Protein AF-A0A7J7HZ72-F1 (afdb_monomer)

Foldseek 3Di:
DVVVVVVVLVVVLVVLVVVLVVLVVVLVVVVVVVVVVVNVVSVVVSVVSVVVNVVSVVVDPDPPPVDLVNVVVVVNNPVCQVVVQQVLLVCQLVQLCVFAPPPSVVSVVLSVQQNPDDPPDDRDDDDDDDDPPNCPLVSQLSNCCSRPVDSVVPD

InterPro domains:
  IPR027417 P-loop containing nucleoside triphosphate hydrolase [G3DSA:3.40.50.300] (63-155)
  IPR027417 P-loop containing nucleoside triphosphate hydrolase [SSF52540] (78-149)
  IPR050130 ATP-dependent Clp protease/Chaperone ClpA/ClpB [PTHR11638] (33-155)

Solvent-accessible surface area (backbone atoms only — not comparable to full-atom values): 9411 Å² total; per-residue (Å²): 118,72,66,62,63,50,52,53,52,50,52,51,51,50,51,51,52,51,52,48,51,54,47,53,52,52,42,53,56,34,58,77,64,71,43,64,72,59,42,54,53,49,52,52,54,49,55,53,50,55,51,53,49,53,68,53,46,78,78,48,91,62,81,84,67,82,46,75,72,62,38,46,78,75,69,59,46,68,73,53,52,69,59,46,50,57,56,46,49,60,64,37,42,62,59,43,51,75,75,43,79,93,46,67,69,60,46,47,53,50,39,54,55,65,67,67,63,55,99,87,52,83,76,83,86,82,85,83,83,79,75,85,92,74,48,62,69,53,48,54,35,50,52,38,28,61,75,67,79,37,56,79,74,72,128

Mean predicted aligned error: 17.06 Å

Structure (mmCIF, N/CA/C/O backbone):
data_AF-A0A7J7HZ72-F1
#
_entry.id   AF-A0A7J7HZ72-F1
#
loop_
_atom_site.group_PDB
_atom_site.id
_atom_site.type_symbol
_atom_site.label_atom_id
_atom_site.label_alt_id
_atom_site.label_comp_id
_atom_site.label_asym_id
_atom_site.label_entity_id
_atom_site.label_seq_id
_atom_site.pdbx_PDB_ins_code
_atom_site.Cartn_x
_atom_site.Cartn_y
_atom_site.Cartn_z
_atom_site.occupancy
_atom_site.B_iso_or_equiv
_atom_site.auth_seq_id
_atom_site.auth_comp_id
_atom_site.auth_asym_id
_atom_site.auth_atom_id
_atom_site.pdbx_PDB_model_num
ATOM 1 N N . MET A 1 1 ? 16.949 -35.989 -19.767 1.00 51.19 1 MET A N 1
ATOM 2 C CA . MET A 1 1 ? 17.818 -35.448 -20.841 1.00 51.19 1 MET A CA 1
ATOM 3 C C . MET A 1 1 ? 17.143 -34.356 -21.678 1.00 51.19 1 MET A C 1
ATOM 5 O O . MET A 1 1 ? 17.823 -33.384 -21.959 1.00 51.19 1 MET A O 1
ATOM 9 N N . LYS A 1 2 ? 15.853 -34.458 -22.061 1.00 53.56 2 LYS A N 1
ATOM 10 C CA . LYS A 1 2 ? 15.172 -33.411 -22.863 1.00 53.56 2 LYS A CA 1
ATOM 11 C C . LYS A 1 2 ? 14.980 -32.077 -22.117 1.00 53.56 2 LYS A C 1
ATOM 13 O O . LYS A 1 2 ? 15.408 -31.059 -22.631 1.00 53.56 2 LYS A O 1
ATOM 18 N N . TYR A 1 3 ? 14.515 -32.119 -20.866 1.00 54.00 3 TYR A N 1
ATOM 19 C CA . TYR A 1 3 ? 14.290 -30.919 -20.044 1.00 54.00 3 TYR A CA 1
ATOM 20 C C . TYR A 1 3 ? 15.539 -30.062 -19.786 1.00 54.00 3 TYR A C 1
ATOM 22 O O . TYR A 1 3 ? 15.436 -28.848 -19.752 1.00 54.00 3 TYR A O 1
ATOM 30 N N . LYS A 1 4 ? 16.726 -30.671 -19.652 1.00 60.03 4 LYS A N 1
ATOM 31 C CA . LYS A 1 4 ? 17.958 -29.935 -19.313 1.00 60.03 4 LYS A CA 1
ATOM 32 C C . LYS A 1 4 ? 18.444 -29.033 -20.458 1.00 60.03 4 LYS A C 1
ATOM 34 O O . LYS A 1 4 ? 18.820 -27.896 -20.227 1.00 60.03 4 LYS A O 1
ATOM 39 N N . LYS A 1 5 ? 18.351 -29.526 -21.700 1.00 68.25 5 LYS A N 1
ATOM 40 C CA . LYS A 1 5 ? 18.657 -28.735 -22.906 1.00 68.25 5 LYS A CA 1
ATOM 41 C C . LYS A 1 5 ? 17.629 -27.633 -23.168 1.00 68.25 5 LYS A C 1
ATOM 43 O O . LYS A 1 5 ? 17.89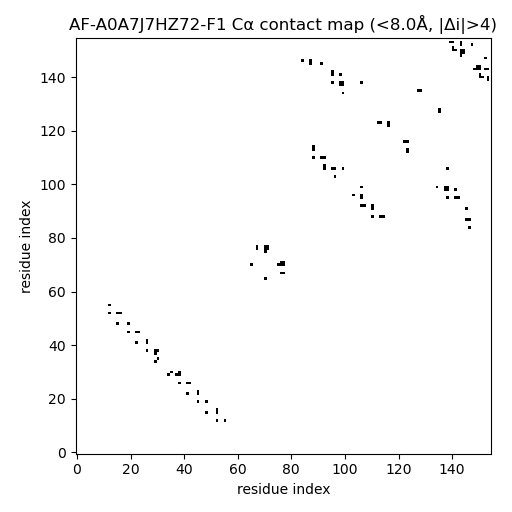1 -26.714 -23.929 1.00 68.25 5 LYS A O 1
ATOM 48 N N . GLU A 1 6 ? 16.436 -27.777 -22.605 1.00 60.59 6 GLU A N 1
ATOM 49 C CA . GLU A 1 6 ? 15.322 -26.851 -22.784 1.00 60.59 6 GLU A CA 1
ATOM 50 C C . GLU A 1 6 ? 15.389 -25.716 -21.757 1.00 60.59 6 GLU A C 1
ATOM 52 O O . GLU A 1 6 ? 15.233 -24.561 -22.133 1.00 60.59 6 GLU A O 1
ATOM 57 N N . THR A 1 7 ? 15.759 -26.016 -20.506 1.00 68.00 7 THR A N 1
ATOM 58 C CA . THR A 1 7 ? 16.092 -24.998 -19.497 1.00 68.00 7 THR A CA 1
ATOM 59 C C . THR A 1 7 ? 17.322 -24.183 -19.890 1.00 68.00 7 THR A C 1
ATOM 61 O O . THR A 1 7 ? 17.264 -22.965 -19.831 1.00 68.00 7 THR A O 1
ATOM 64 N N . GLU A 1 8 ? 18.383 -24.825 -20.398 1.00 71.12 8 GLU A N 1
ATOM 65 C CA . GLU A 1 8 ? 19.597 -24.126 -20.861 1.00 71.12 8 GLU A CA 1
ATOM 66 C C . GLU A 1 8 ? 19.286 -23.099 -21.971 1.00 71.12 8 GLU A C 1
ATOM 68 O O . GLU A 1 8 ? 19.797 -21.985 -21.946 1.00 71.12 8 GLU A O 1
ATOM 73 N N . ARG A 1 9 ? 18.374 -23.423 -22.900 1.00 70.44 9 ARG A N 1
ATOM 74 C CA . ARG A 1 9 ? 17.928 -22.489 -23.953 1.00 70.44 9 ARG A CA 1
ATOM 75 C C . ARG A 1 9 ? 17.107 -21.321 -23.417 1.00 70.44 9 ARG A C 1
ATOM 77 O O . ARG A 1 9 ? 17.200 -20.217 -23.944 1.00 70.44 9 ARG A O 1
ATOM 84 N N . ILE A 1 10 ? 16.276 -21.565 -22.406 1.00 73.88 10 ILE A N 1
ATOM 85 C CA . ILE A 1 10 ? 15.489 -20.511 -21.756 1.00 73.88 10 ILE A CA 1
ATOM 86 C C . ILE A 1 10 ? 16.421 -19.572 -20.986 1.00 73.88 10 ILE A C 1
ATOM 88 O O . ILE A 1 10 ? 16.251 -18.359 -21.069 1.00 73.88 10 ILE A O 1
ATOM 92 N N . ASP A 1 11 ? 17.429 -20.113 -20.305 1.00 75.00 11 ASP A N 1
ATOM 93 C CA . ASP A 1 11 ? 18.434 -19.328 -19.589 1.00 75.00 11 ASP A CA 1
ATOM 94 C C . ASP A 1 11 ? 19.255 -18.459 -20.555 1.00 75.00 11 ASP A C 1
ATOM 96 O O . ASP A 1 11 ? 19.451 -17.270 -20.299 1.00 75.00 11 ASP A O 1
ATOM 100 N N . GLU A 1 12 ? 19.664 -19.010 -21.704 1.00 77.69 12 GLU A N 1
ATOM 101 C CA . GLU A 1 12 ? 20.323 -18.257 -22.781 1.00 77.69 12 GLU A CA 1
ATOM 102 C C . GLU A 1 12 ? 19.432 -17.124 -23.317 1.00 77.69 12 GLU A C 1
ATOM 104 O O . GLU A 1 12 ? 19.898 -15.999 -23.503 1.00 77.69 12 GLU A O 1
ATOM 109 N N . LEU A 1 13 ? 18.137 -17.383 -23.512 1.00 78.88 13 LEU A N 1
ATOM 110 C CA . LEU A 1 13 ? 17.180 -16.388 -23.997 1.00 78.88 13 LEU A CA 1
ATOM 111 C C . LEU A 1 13 ? 16.913 -15.284 -22.960 1.00 78.88 13 LEU A C 1
ATOM 113 O O . LEU A 1 13 ? 16.841 -14.109 -23.319 1.00 78.88 13 LEU A O 1
ATOM 117 N N . CYS A 1 14 ? 16.819 -15.630 -21.674 1.00 74.56 14 CYS A N 1
ATOM 118 C CA . CYS A 1 14 ? 16.727 -14.663 -20.577 1.00 74.56 14 CYS A CA 1
ATOM 119 C C . CYS A 1 14 ? 17.989 -13.799 -20.478 1.00 74.56 14 CYS A C 1
ATOM 121 O O . CYS A 1 14 ? 17.888 -12.580 -20.341 1.00 74.56 14 CYS A O 1
ATOM 123 N N . TRP A 1 15 ? 19.171 -14.409 -20.604 1.00 78.19 15 TRP A N 1
ATOM 124 C CA . TRP A 1 15 ? 20.445 -13.693 -20.599 1.00 78.19 15 TRP A CA 1
ATOM 125 C C . TRP A 1 15 ? 20.558 -12.713 -21.774 1.00 78.19 15 TRP A C 1
ATOM 127 O O . TRP A 1 15 ? 20.950 -11.562 -21.576 1.00 78.19 15 TRP A O 1
ATOM 137 N N . LEU A 1 16 ? 20.153 -13.125 -22.981 1.00 79.50 16 LEU A N 1
ATOM 138 C CA . LEU A 1 16 ? 20.118 -12.253 -24.161 1.00 79.50 16 LEU A CA 1
ATOM 139 C C . LEU A 1 16 ? 19.158 -11.070 -23.970 1.00 79.50 16 LEU A C 1
ATOM 141 O O . LEU A 1 16 ? 19.553 -9.929 -24.223 1.00 79.50 16 LEU A O 1
ATOM 145 N N . LYS A 1 17 ? 17.951 -11.316 -23.440 1.00 80.12 17 LYS A N 1
ATOM 146 C CA . LYS A 1 17 ? 16.964 -10.258 -23.161 1.00 80.12 17 LYS 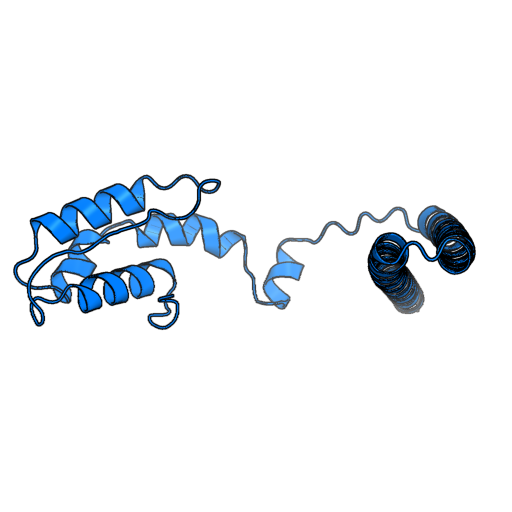A CA 1
ATOM 147 C C . LYS A 1 17 ? 17.473 -9.253 -22.131 1.00 80.12 17 LYS A C 1
ATOM 149 O O . LYS A 1 17 ? 17.349 -8.048 -22.348 1.00 80.12 17 LYS A O 1
ATOM 154 N N . GLN A 1 18 ? 18.101 -9.728 -21.055 1.00 83.12 18 GLN A N 1
ATOM 155 C CA . GLN A 1 18 ? 18.730 -8.863 -20.056 1.00 83.12 18 GLN A CA 1
ATOM 156 C C . GLN A 1 18 ? 19.864 -8.032 -20.674 1.00 83.12 18 GLN A C 1
ATOM 158 O O . GLN A 1 18 ? 19.948 -6.824 -20.456 1.00 83.12 18 GLN A O 1
ATOM 163 N N . LYS A 1 19 ? 20.711 -8.653 -21.504 1.00 77.62 19 LYS A N 1
ATOM 164 C CA . LYS A 1 19 ? 21.801 -7.953 -22.193 1.00 77.62 19 LYS A CA 1
ATOM 165 C C . LYS A 1 19 ? 21.289 -6.867 -23.140 1.00 77.62 19 LYS A C 1
ATOM 167 O O . LYS A 1 19 ? 21.905 -5.806 -23.241 1.00 77.62 19 LYS A O 1
ATOM 172 N N . ARG A 1 20 ? 20.161 -7.108 -23.812 1.00 83.38 20 ARG A N 1
ATOM 173 C CA . ARG A 1 20 ? 19.490 -6.124 -24.670 1.00 83.38 20 ARG A CA 1
ATOM 174 C C . ARG A 1 20 ? 18.977 -4.933 -23.865 1.00 83.38 20 ARG A C 1
ATOM 176 O O . ARG A 1 20 ? 19.151 -3.798 -24.292 1.00 83.38 20 ARG A O 1
ATOM 183 N N . GLU A 1 21 ? 18.378 -5.175 -22.704 1.00 83.38 21 GLU A N 1
ATOM 184 C CA . GLU A 1 21 ? 17.870 -4.110 -21.834 1.00 83.38 21 GLU A CA 1
ATOM 185 C C . GLU A 1 21 ? 19.001 -3.215 -21.298 1.00 83.38 21 GLU A C 1
ATOM 187 O O . GLU A 1 21 ? 18.905 -1.991 -21.372 1.00 83.38 21 GLU A O 1
ATOM 192 N N . GLU A 1 22 ? 20.126 -3.806 -20.880 1.00 84.31 22 GLU A N 1
ATOM 193 C CA . GLU A 1 22 ? 21.339 -3.055 -20.517 1.00 84.31 22 GLU A CA 1
ATOM 194 C C . GLU A 1 22 ? 21.851 -2.188 -21.677 1.00 84.31 22 GLU A C 1
ATOM 196 O O . GLU A 1 22 ? 22.249 -1.037 -21.481 1.00 84.31 22 GLU A O 1
ATOM 201 N N . LEU A 1 23 ? 21.838 -2.728 -22.899 1.00 83.44 23 LEU A N 1
ATOM 202 C CA . LEU A 1 23 ? 22.267 -1.996 -24.087 1.00 83.44 23 LEU A CA 1
ATOM 203 C C . LEU A 1 23 ? 21.331 -0.833 -24.407 1.00 83.44 23 LEU A C 1
ATOM 205 O O . LEU A 1 23 ? 21.825 0.258 -24.680 1.00 83.44 23 LEU A O 1
ATOM 209 N N . LEU A 1 24 ? 20.013 -1.028 -24.320 1.00 83.25 24 LEU A N 1
ATOM 210 C CA . LEU A 1 24 ? 19.025 0.039 -24.503 1.00 83.25 24 LEU A CA 1
ATOM 211 C C . LEU A 1 24 ? 19.217 1.161 -23.481 1.00 83.25 24 LEU A C 1
ATOM 213 O O . LEU A 1 24 ? 19.192 2.332 -23.855 1.00 83.25 24 LEU A O 1
ATOM 217 N N . PHE A 1 25 ? 19.485 0.813 -22.221 1.00 85.12 25 PHE A N 1
ATOM 218 C CA . PHE A 1 25 ? 19.803 1.798 -21.193 1.00 85.12 25 PHE A CA 1
ATOM 219 C C . PHE A 1 25 ? 21.081 2.578 -21.536 1.00 85.12 25 PHE A C 1
ATOM 221 O O . PHE A 1 25 ? 21.079 3.808 -21.525 1.00 85.12 25 PHE A O 1
ATOM 228 N N . SER A 1 26 ? 22.154 1.888 -21.938 1.00 78.19 26 SER A N 1
ATOM 229 C CA . SER A 1 26 ? 23.398 2.556 -22.348 1.00 78.19 26 SER A CA 1
ATOM 230 C C . SER A 1 26 ? 23.224 3.421 -23.602 1.00 78.19 26 SER A C 1
ATOM 232 O O . SER A 1 26 ? 23.835 4.478 -23.722 1.00 78.19 26 SER A O 1
ATOM 234 N N . LEU A 1 27 ? 22.356 3.011 -24.525 1.00 82.81 27 LEU A N 1
ATOM 235 C CA . LEU A 1 27 ? 22.033 3.757 -25.733 1.00 82.81 27 LEU A CA 1
ATOM 236 C C . LEU A 1 27 ? 21.269 5.032 -25.380 1.00 82.81 27 LEU A C 1
ATOM 238 O O . LEU A 1 27 ? 21.617 6.089 -25.893 1.00 82.81 27 LEU A O 1
ATOM 242 N N . GLN A 1 28 ? 20.314 4.958 -24.452 1.00 82.19 28 GLN A N 1
ATOM 243 C CA . GLN A 1 28 ? 19.612 6.129 -23.934 1.00 82.19 28 GLN A CA 1
ATOM 244 C C . GLN A 1 28 ? 20.583 7.112 -23.259 1.00 82.19 28 GLN A C 1
ATOM 246 O O . GLN A 1 28 ? 20.515 8.312 -23.517 1.00 82.19 28 GLN A O 1
ATOM 251 N N . GLU A 1 29 ? 21.532 6.627 -22.452 1.00 82.62 29 GLU A N 1
ATOM 252 C CA . GLU A 1 29 ? 22.561 7.484 -21.845 1.00 82.62 29 GLU A CA 1
ATOM 253 C C . GLU A 1 29 ? 23.465 8.163 -22.886 1.00 82.62 29 GLU A C 1
ATOM 255 O O . GLU A 1 29 ? 23.856 9.319 -22.716 1.00 82.62 29 GLU A O 1
ATOM 260 N N . VAL A 1 30 ? 23.822 7.450 -23.955 1.00 81.56 30 VAL A N 1
ATOM 261 C CA . VAL A 1 30 ? 24.681 7.959 -25.032 1.00 81.56 30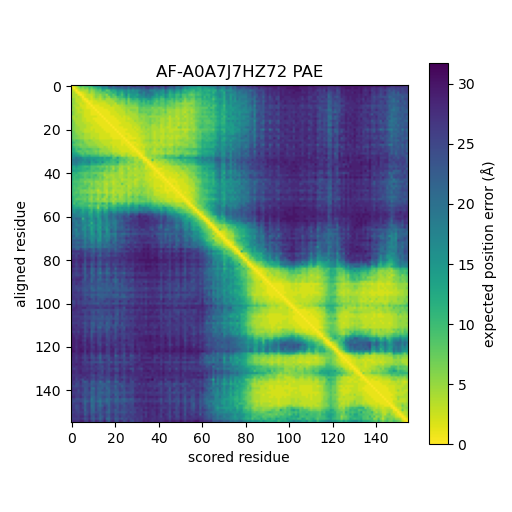 VAL A CA 1
ATOM 262 C C . VAL A 1 30 ? 23.923 8.930 -25.941 1.00 81.56 30 VAL A C 1
ATOM 264 O O . VAL A 1 30 ? 24.487 9.954 -26.323 1.00 81.56 30 VAL A O 1
ATOM 267 N N . GLU A 1 31 ? 22.646 8.671 -26.234 1.00 75.44 31 GLU A N 1
ATOM 268 C CA . GLU A 1 31 ? 21.765 9.599 -26.955 1.00 75.44 31 GLU A CA 1
ATOM 269 C C . GLU A 1 31 ? 21.583 10.903 -26.170 1.00 75.44 31 GLU A C 1
ATOM 271 O O . GLU A 1 31 ? 21.665 11.980 -26.750 1.00 75.44 31 GLU A O 1
ATOM 276 N N . MET A 1 32 ? 21.459 10.838 -24.840 1.00 80.19 32 MET A N 1
ATOM 277 C CA . MET A 1 32 ? 21.442 12.036 -23.989 1.00 80.19 32 MET A CA 1
ATOM 278 C C . MET A 1 32 ? 22.758 12.833 -24.010 1.00 80.19 32 MET A C 1
ATOM 280 O O . MET A 1 32 ? 22.771 13.999 -23.617 1.00 80.19 32 MET A O 1
ATOM 284 N N . ARG A 1 33 ? 23.869 12.218 -24.433 1.00 80.69 33 ARG A N 1
ATOM 285 C CA . ARG A 1 33 ? 25.195 12.847 -24.547 1.00 80.69 33 ARG A CA 1
ATOM 286 C C . ARG A 1 33 ? 25.528 13.318 -25.972 1.00 80.69 33 ARG A C 1
ATOM 288 O O . ARG A 1 33 ? 26.646 13.784 -26.175 1.00 80.69 33 ARG A O 1
ATOM 295 N N . ASP A 1 34 ? 24.594 13.206 -26.925 1.00 76.06 34 ASP A N 1
ATOM 296 C CA . ASP A 1 34 ? 24.748 13.579 -28.348 1.00 76.06 34 ASP A CA 1
ATOM 297 C C . ASP A 1 34 ? 25.968 12.937 -29.057 1.00 76.06 34 ASP A C 1
ATOM 299 O O . ASP A 1 34 ? 26.484 13.439 -30.060 1.00 76.06 34 ASP A O 1
ATOM 303 N N . ASP A 1 35 ? 26.439 11.784 -28.571 1.00 79.88 35 ASP A N 1
ATOM 304 C CA . ASP A 1 35 ? 27.601 11.086 -29.137 1.00 79.88 35 ASP A CA 1
ATOM 305 C C . ASP A 1 35 ? 27.181 10.128 -30.270 1.00 79.88 35 ASP A C 1
ATOM 307 O O . ASP A 1 35 ? 27.048 8.913 -30.099 1.00 79.88 35 ASP A O 1
ATOM 311 N N . LEU A 1 36 ? 26.949 10.704 -31.454 1.00 74.94 36 LEU A N 1
ATOM 312 C CA . LEU A 1 36 ? 26.420 10.031 -32.651 1.00 74.94 36 LEU A CA 1
ATOM 313 C C . LEU A 1 36 ? 27.192 8.772 -33.078 1.00 74.94 36 LEU A C 1
ATOM 315 O O . LEU A 1 36 ? 26.574 7.820 -33.554 1.00 74.94 36 LEU A O 1
ATOM 319 N N . ALA A 1 37 ? 28.518 8.746 -32.908 1.00 79.75 37 ALA A N 1
ATOM 320 C CA . ALA A 1 37 ? 29.346 7.610 -33.320 1.00 79.75 37 ALA A CA 1
ATOM 321 C C . ALA A 1 37 ? 29.072 6.368 -32.458 1.00 79.75 37 ALA A C 1
ATOM 323 O O . ALA A 1 37 ? 28.937 5.253 -32.961 1.00 79.75 37 ALA A O 1
ATOM 324 N N . ARG A 1 38 ? 28.911 6.563 -31.147 1.00 75.75 38 ARG A N 1
ATOM 325 C CA . ARG A 1 38 ? 28.599 5.467 -30.224 1.00 75.75 38 ARG A CA 1
ATOM 326 C C . ARG A 1 38 ? 27.159 4.988 -30.362 1.00 75.75 38 ARG A C 1
ATOM 328 O O . ARG A 1 38 ? 26.902 3.798 -30.202 1.00 75.75 38 ARG A O 1
ATOM 335 N N . VAL A 1 39 ? 26.229 5.883 -30.702 1.00 79.88 39 VAL A N 1
ATOM 336 C CA . VAL A 1 39 ? 24.831 5.514 -30.976 1.00 79.88 39 VAL A CA 1
ATOM 337 C C . VAL A 1 39 ? 24.742 4.544 -32.155 1.00 79.88 39 VAL A C 1
ATOM 339 O O . VAL A 1 39 ? 24.010 3.559 -32.070 1.00 79.88 39 VAL A O 1
ATOM 342 N N . THR A 1 40 ? 25.482 4.777 -33.245 1.00 79.25 40 THR A N 1
ATOM 343 C CA . THR A 1 40 ? 25.453 3.874 -34.408 1.00 79.25 40 THR A CA 1
ATOM 344 C C . THR A 1 40 ? 26.022 2.497 -34.089 1.00 79.25 40 THR A C 1
ATOM 346 O O . THR A 1 40 ? 25.434 1.492 -34.493 1.00 79.25 40 THR A O 1
ATOM 349 N N . ASP A 1 41 ? 27.107 2.445 -33.315 1.00 80.25 41 ASP A N 1
ATOM 350 C CA . ASP A 1 41 ? 27.742 1.188 -32.912 1.00 80.25 41 ASP A CA 1
ATOM 351 C C . ASP A 1 41 ? 26.826 0.375 -31.985 1.00 80.25 41 ASP A C 1
ATOM 353 O O . ASP A 1 41 ? 26.615 -0.820 -32.200 1.00 80.25 41 ASP A O 1
ATOM 357 N N . LEU A 1 42 ? 26.207 1.027 -30.994 1.00 77.75 42 LEU A N 1
ATOM 358 C CA . LEU A 1 42 ? 25.275 0.376 -30.069 1.00 77.75 42 LEU A CA 1
ATOM 359 C C . LEU A 1 42 ? 23.999 -0.104 -30.773 1.00 77.75 42 LEU A C 1
ATOM 361 O O . LEU A 1 42 ? 23.546 -1.217 -30.508 1.00 77.75 42 LEU A O 1
ATOM 365 N N . LYS A 1 43 ? 23.457 0.678 -31.719 1.00 80.50 43 LYS A N 1
ATOM 366 C CA . LYS A 1 43 ? 22.311 0.265 -32.553 1.00 80.50 43 LYS A CA 1
ATOM 367 C C . LYS A 1 43 ? 22.636 -0.947 -33.422 1.00 80.50 43 LYS A C 1
ATOM 369 O O . LYS A 1 43 ? 21.786 -1.810 -33.616 1.00 80.50 43 LYS A O 1
ATOM 374 N N . TYR A 1 44 ? 23.863 -1.046 -33.933 1.00 81.81 44 TYR A N 1
ATOM 375 C CA . TYR A 1 44 ? 24.288 -2.209 -34.712 1.00 81.81 44 TYR A CA 1
ATOM 376 C C . TYR A 1 44 ? 24.343 -3.484 -33.859 1.00 81.81 44 TYR A C 1
ATOM 378 O O . TYR A 1 44 ? 23.880 -4.543 -34.291 1.00 81.81 44 TYR A O 1
ATOM 386 N N . VAL A 1 45 ? 24.877 -3.380 -32.638 1.00 78.19 45 VAL A N 1
ATOM 387 C CA . VAL A 1 45 ? 24.946 -4.502 -31.688 1.00 78.19 45 VAL A CA 1
ATOM 388 C C . VAL A 1 45 ? 23.549 -4.926 -31.227 1.00 78.19 45 VAL A C 1
ATOM 390 O O . VAL A 1 45 ? 23.265 -6.121 -31.188 1.00 78.19 45 VAL A O 1
ATOM 393 N N . GLU A 1 46 ? 22.656 -3.974 -30.948 1.00 80.94 46 GLU A N 1
ATOM 394 C CA . GLU A 1 46 ? 21.252 -4.256 -30.618 1.00 80.94 46 GLU A CA 1
ATOM 395 C C . GLU A 1 46 ? 20.551 -5.006 -31.760 1.00 80.94 46 GLU A C 1
ATOM 397 O O . GLU A 1 46 ? 19.997 -6.081 -31.536 1.00 80.94 46 GLU A O 1
ATOM 402 N N . ALA A 1 47 ? 20.689 -4.540 -33.004 1.00 81.06 47 ALA A N 1
ATOM 403 C CA . ALA A 1 47 ? 20.111 -5.213 -34.164 1.00 81.06 47 ALA A CA 1
ATOM 404 C C . ALA A 1 47 ? 20.664 -6.638 -34.378 1.00 81.06 47 ALA A C 1
ATOM 406 O O . ALA A 1 47 ? 19.959 -7.510 -34.898 1.00 81.06 47 ALA A O 1
ATOM 407 N N . ALA A 1 48 ? 21.921 -6.897 -34.000 1.00 79.56 48 ALA A N 1
ATOM 408 C CA . ALA A 1 48 ? 22.506 -8.236 -34.038 1.00 79.56 48 ALA A CA 1
ATOM 409 C C . ALA A 1 48 ? 21.897 -9.159 -32.968 1.00 79.56 48 ALA A C 1
ATOM 411 O O . ALA A 1 48 ? 21.590 -10.314 -33.268 1.00 79.56 48 ALA A O 1
ATOM 412 N N . ILE A 1 49 ? 21.663 -8.648 -31.755 1.00 78.31 49 ILE A N 1
ATOM 413 C CA . ILE A 1 49 ? 21.008 -9.387 -30.665 1.00 78.31 49 ILE A CA 1
ATOM 414 C C . ILE A 1 49 ? 19.552 -9.683 -31.019 1.00 78.31 49 ILE A C 1
ATOM 416 O O . ILE A 1 49 ? 19.128 -10.826 -30.894 1.00 78.31 49 ILE A O 1
ATOM 420 N N . THR A 1 50 ? 18.824 -8.718 -31.575 1.00 80.94 50 THR A N 1
ATOM 421 C CA . THR A 1 50 ? 17.430 -8.900 -32.006 1.00 80.94 50 THR A CA 1
ATOM 422 C C . THR A 1 50 ? 17.293 -9.998 -33.072 1.00 80.94 50 THR A C 1
ATOM 424 O O . THR A 1 50 ? 16.344 -10.782 -33.051 1.00 80.94 50 THR A O 1
ATOM 427 N N . LYS A 1 51 ? 18.274 -10.142 -33.976 1.00 78.94 51 LYS A N 1
ATOM 428 C CA . LYS A 1 51 ? 18.318 -11.268 -34.931 1.00 78.94 51 LYS A CA 1
ATOM 429 C C . LYS A 1 51 ? 18.584 -12.613 -34.251 1.00 78.94 51 LYS A C 1
ATOM 431 O O . LYS A 1 51 ? 17.979 -13.612 -34.637 1.00 78.94 51 LYS A O 1
ATOM 436 N N . LEU A 1 52 ? 19.477 -12.646 -33.259 1.00 76.38 52 LEU A N 1
ATOM 437 C CA . LEU A 1 52 ? 19.769 -13.851 -32.477 1.00 76.38 52 LEU A CA 1
ATOM 438 C C . LEU A 1 52 ? 18.550 -14.285 -31.649 1.00 76.38 52 LEU A C 1
ATOM 440 O O . LEU A 1 52 ? 18.203 -15.466 -31.645 1.00 76.38 52 LEU A O 1
ATOM 444 N N . GLU A 1 53 ? 17.846 -13.338 -31.030 1.00 72.81 53 GLU A N 1
ATOM 445 C CA . GLU A 1 53 ? 16.597 -13.578 -30.303 1.00 72.81 53 GLU A CA 1
ATOM 44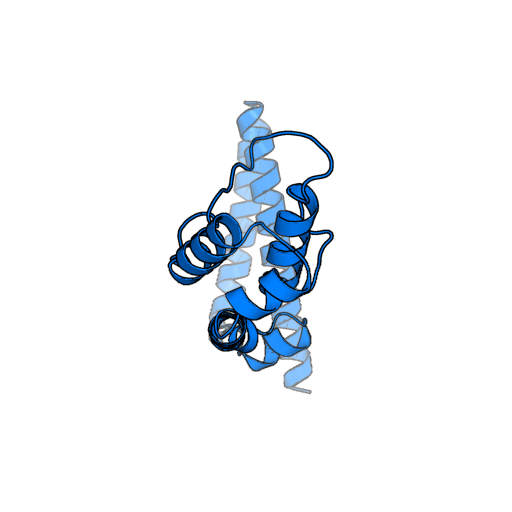6 C C . GLU A 1 53 ? 15.509 -14.135 -31.226 1.00 72.81 53 GLU A C 1
ATOM 448 O O . GLU A 1 53 ? 14.943 -15.179 -30.918 1.00 72.81 53 GLU A O 1
ATOM 453 N N . ALA A 1 54 ? 15.282 -13.522 -32.394 1.00 73.19 54 ALA A N 1
ATOM 454 C CA . ALA A 1 54 ? 14.292 -13.999 -33.362 1.00 73.19 54 ALA A CA 1
ATOM 455 C C . ALA A 1 54 ? 14.579 -15.439 -33.830 1.00 73.19 54 ALA A C 1
ATOM 457 O O . ALA A 1 54 ? 13.675 -16.271 -33.877 1.00 73.19 54 ALA A O 1
ATOM 458 N N . SER A 1 55 ? 15.850 -15.768 -34.091 1.00 69.56 55 SER A N 1
ATOM 459 C CA . SER A 1 55 ? 16.254 -17.135 -34.455 1.00 69.56 55 SER A CA 1
ATOM 460 C C . SER A 1 55 ? 16.099 -18.153 -33.315 1.00 69.56 55 SER A C 1
ATOM 462 O O . SER A 1 55 ? 15.960 -19.350 -33.564 1.00 69.56 55 SER A O 1
ATOM 464 N N . THR A 1 56 ? 16.103 -17.686 -32.063 1.00 65.44 56 THR A N 1
ATOM 465 C CA . THR A 1 56 ? 15.928 -18.525 -30.869 1.00 65.44 56 THR A CA 1
ATOM 466 C C . THR A 1 56 ? 14.441 -18.698 -30.525 1.00 65.44 56 THR A C 1
ATOM 468 O O . THR A 1 56 ? 14.031 -19.777 -30.096 1.00 65.44 56 THR A O 1
ATOM 471 N N . GLU A 1 57 ? 13.608 -17.681 -30.776 1.00 59.41 57 GLU A N 1
ATOM 472 C CA . GLU A 1 57 ? 12.154 -17.710 -30.560 1.00 59.41 57 GLU A CA 1
ATOM 473 C C . GLU A 1 57 ? 11.412 -18.617 -31.565 1.00 59.41 57 GLU A C 1
ATOM 475 O O . GLU A 1 57 ? 10.453 -19.285 -31.174 1.00 59.41 57 GLU A O 1
ATOM 480 N N . GLU A 1 58 ? 11.885 -18.755 -32.814 1.00 54.12 58 GLU A N 1
ATOM 481 C CA . GLU A 1 58 ? 11.281 -19.655 -33.823 1.00 54.12 58 GLU A CA 1
ATOM 482 C C . GLU A 1 58 ? 11.272 -21.144 -33.407 1.00 54.12 58 GLU A C 1
ATOM 484 O O . GLU A 1 58 ? 10.437 -21.921 -33.874 1.00 54.12 58 GLU A O 1
ATOM 489 N N . GLY A 1 59 ? 12.156 -21.556 -32.490 1.00 49.69 59 GLY A N 1
ATOM 490 C CA . GLY A 1 59 ? 12.188 -22.913 -31.927 1.00 49.69 59 GLY A CA 1
ATOM 491 C C . GLY A 1 59 ? 11.424 -23.085 -30.609 1.00 49.69 59 GLY A C 1
ATOM 492 O O . GLY A 1 59 ? 11.268 -24.215 -30.143 1.00 49.69 59 GLY A O 1
ATOM 493 N N . ALA A 1 60 ? 10.961 -21.992 -29.999 1.00 50.28 60 ALA A N 1
ATOM 494 C CA . ALA A 1 60 ? 10.445 -21.948 -28.636 1.00 50.28 60 ALA A CA 1
ATOM 495 C C . ALA A 1 60 ? 9.096 -21.209 -28.574 1.00 50.28 60 ALA A C 1
ATOM 497 O O . ALA A 1 60 ? 8.942 -20.226 -27.855 1.00 50.28 60 ALA A O 1
ATOM 498 N N . MET A 1 61 ? 8.072 -21.709 -29.279 1.00 39.25 61 MET A N 1
ATOM 499 C CA . MET A 1 61 ? 6.672 -21.322 -29.024 1.00 39.25 61 MET A CA 1
ATOM 500 C C . MET A 1 61 ? 6.157 -21.921 -27.702 1.00 39.25 61 MET A C 1
ATOM 502 O O . MET A 1 61 ? 5.172 -22.656 -27.655 1.00 39.25 61 MET A O 1
ATOM 506 N N . LEU A 1 62 ? 6.817 -21.590 -26.599 1.00 46.66 62 LEU A N 1
ATOM 507 C CA . LEU A 1 62 ? 6.236 -21.665 -25.272 1.00 46.66 62 LEU A CA 1
ATOM 508 C C . LEU A 1 62 ? 6.209 -20.234 -24.765 1.00 46.66 62 LEU A C 1
ATOM 510 O O . LEU A 1 62 ? 7.224 -19.681 -24.352 1.00 46.66 62 LEU A O 1
ATOM 514 N N . THR A 1 63 ? 5.028 -19.622 -24.829 1.00 40.62 63 THR A N 1
ATOM 515 C CA . THR A 1 63 ? 4.723 -18.442 -24.029 1.00 40.62 63 THR A CA 1
ATOM 516 C C . THR A 1 63 ? 5.231 -18.710 -22.619 1.00 40.62 63 THR A C 1
ATOM 518 O O . THR A 1 63 ? 4.745 -19.629 -21.954 1.00 40.62 63 THR A O 1
ATOM 521 N N . VAL A 1 64 ? 6.203 -17.913 -22.170 1.00 47.97 64 VAL A N 1
ATOM 522 C CA . VAL A 1 64 ? 6.560 -17.760 -20.757 1.00 47.97 64 VAL A CA 1
ATOM 523 C C . VAL A 1 64 ? 5.359 -17.090 -20.089 1.00 47.97 64 VAL A C 1
ATOM 525 O O . VAL A 1 64 ? 5.359 -15.917 -19.734 1.00 47.97 64 VAL A O 1
ATOM 528 N N . THR A 1 65 ? 4.247 -17.814 -20.021 1.00 42.00 65 THR A N 1
ATOM 529 C CA . THR A 1 65 ? 3.117 -17.451 -19.196 1.00 42.00 65 THR A CA 1
ATOM 530 C C . THR A 1 65 ? 3.579 -17.777 -17.798 1.00 42.00 65 THR A C 1
ATOM 532 O O . THR A 1 65 ? 3.586 -18.942 -17.405 1.00 42.00 65 THR A O 1
ATOM 535 N N . ILE A 1 66 ? 4.029 -16.747 -17.086 1.00 51.03 66 ILE A N 1
ATOM 536 C CA . ILE A 1 66 ? 4.312 -16.836 -15.662 1.00 51.03 66 ILE A CA 1
ATOM 537 C C . ILE A 1 66 ? 3.035 -17.368 -15.016 1.00 51.03 66 ILE A C 1
ATOM 539 O O . ILE A 1 66 ? 2.008 -16.686 -14.968 1.00 51.03 66 ILE A O 1
ATOM 543 N N . ARG A 1 67 ? 3.069 -18.633 -14.606 1.00 50.84 67 ARG A N 1
ATOM 544 C CA . ARG A 1 67 ? 1.930 -19.252 -13.946 1.00 50.84 67 ARG A CA 1
ATOM 545 C C . ARG A 1 67 ? 1.832 -18.680 -12.528 1.00 50.84 67 ARG A C 1
ATOM 547 O O . ARG A 1 67 ? 2.877 -18.451 -11.917 1.00 50.84 67 ARG A O 1
ATOM 554 N N . PRO A 1 68 ? 0.627 -18.454 -11.976 1.00 51.19 68 PRO A N 1
ATOM 555 C CA . PRO A 1 68 ? 0.462 -17.948 -10.610 1.00 51.19 68 PRO A CA 1
ATOM 556 C C . PRO A 1 68 ? 1.281 -18.729 -9.569 1.00 51.19 68 PRO A C 1
ATOM 558 O O . PRO A 1 68 ? 1.776 -18.152 -8.604 1.00 51.19 68 PRO A O 1
ATOM 561 N N . GLU A 1 69 ? 1.477 -20.027 -9.804 1.00 54.31 69 GLU A N 1
ATOM 562 C CA . GLU A 1 69 ? 2.280 -20.925 -8.976 1.00 54.31 69 GLU A CA 1
ATOM 563 C C . GLU A 1 69 ? 3.774 -20.546 -8.946 1.00 54.31 69 GLU A C 1
ATOM 565 O O . GLU A 1 69 ? 4.404 -20.662 -7.901 1.00 54.31 69 GLU A O 1
ATOM 570 N N . GLN A 1 70 ? 4.331 -20.031 -10.049 1.00 54.00 70 GLN A N 1
ATOM 571 C CA . GLN A 1 70 ? 5.734 -19.594 -10.133 1.00 54.00 70 GLN A CA 1
ATOM 572 C C . GLN A 1 70 ? 5.963 -18.246 -9.429 1.00 54.00 70 GLN A C 1
ATOM 574 O O . GLN A 1 70 ? 7.047 -17.990 -8.916 1.00 54.00 70 GLN A O 1
ATOM 579 N N . ILE A 1 71 ? 4.936 -17.393 -9.342 1.00 53.50 71 ILE A N 1
ATOM 580 C CA . ILE A 1 71 ? 5.002 -16.123 -8.594 1.00 53.50 71 ILE A CA 1
ATOM 581 C C . ILE A 1 71 ? 4.976 -16.381 -7.076 1.00 53.50 71 ILE A C 1
ATOM 583 O O . ILE A 1 71 ? 5.597 -15.654 -6.298 1.00 53.50 71 ILE A O 1
ATOM 587 N N . ALA A 1 72 ? 4.291 -17.446 -6.643 1.00 51.66 72 ALA A N 1
ATOM 588 C CA . ALA A 1 72 ? 4.238 -17.845 -5.239 1.00 51.66 72 ALA A CA 1
ATOM 589 C C . ALA A 1 72 ? 5.611 -18.274 -4.690 1.00 51.66 72 ALA A C 1
ATOM 591 O O . ALA A 1 72 ? 5.903 -18.017 -3.524 1.00 51.66 72 ALA A O 1
ATOM 592 N N . GLU A 1 73 ? 6.464 -18.868 -5.528 1.00 50.19 73 GLU A N 1
ATOM 593 C CA . GLU A 1 73 ? 7.817 -19.312 -5.163 1.00 50.19 73 GLU A CA 1
ATOM 594 C C . GLU A 1 73 ? 8.789 -18.134 -4.946 1.00 50.19 73 GLU A C 1
ATOM 596 O O . GLU A 1 73 ? 9.668 -18.202 -4.091 1.00 50.19 73 GLU A O 1
ATOM 601 N N . ILE A 1 74 ? 8.562 -17.005 -5.632 1.00 55.22 74 ILE A N 1
ATOM 602 C CA . ILE A 1 74 ? 9.313 -15.740 -5.481 1.00 55.22 74 ILE A CA 1
ATOM 603 C C . ILE A 1 74 ? 8.717 -14.872 -4.341 1.00 55.22 74 ILE A C 1
ATOM 605 O O . ILE A 1 74 ? 9.174 -13.766 -4.062 1.00 55.22 74 ILE A O 1
ATOM 609 N N . GLY A 1 75 ? 7.696 -15.371 -3.634 1.00 43.12 75 GLY A N 1
ATOM 610 C CA . GLY A 1 75 ? 7.123 -14.738 -2.440 1.00 43.12 75 GLY A CA 1
ATOM 611 C C . GLY A 1 75 ? 6.106 -13.618 -2.697 1.00 43.12 75 GLY A C 1
ATOM 612 O O . GLY A 1 75 ? 5.568 -13.067 -1.738 1.00 43.12 75 GLY A O 1
ATOM 613 N N . ILE A 1 76 ? 5.775 -13.301 -3.953 1.00 49.00 76 ILE A N 1
ATOM 614 C CA . ILE A 1 76 ? 4.829 -12.225 -4.301 1.00 49.00 76 ILE A CA 1
ATOM 615 C C . ILE A 1 76 ? 3.499 -12.845 -4.750 1.00 49.00 76 ILE A C 1
ATOM 617 O O . ILE A 1 76 ? 3.167 -12.918 -5.927 1.00 49.00 76 ILE A O 1
ATOM 621 N N . SER A 1 77 ? 2.700 -13.347 -3.811 1.00 39.03 77 SER A N 1
ATOM 622 C CA . SER A 1 77 ? 1.407 -13.960 -4.145 1.00 39.03 77 SER A CA 1
ATOM 623 C C . SER A 1 77 ? 0.374 -12.901 -4.574 1.00 39.03 77 SER A C 1
ATOM 625 O O . SER A 1 77 ? -0.270 -12.270 -3.737 1.00 39.03 77 SER A O 1
ATOM 627 N N . MET A 1 78 ? 0.175 -12.726 -5.887 1.00 43.91 78 MET A N 1
ATOM 628 C CA . MET A 1 78 ? -0.816 -11.786 -6.444 1.00 43.91 78 MET A CA 1
ATOM 629 C C . MET A 1 78 ? -2.265 -12.096 -6.030 1.00 43.91 78 MET A C 1
ATOM 631 O O . MET A 1 78 ? -3.091 -11.194 -5.919 1.00 43.91 78 MET A O 1
ATOM 635 N N . THR A 1 79 ? -2.584 -13.364 -5.763 1.00 43.56 79 THR A N 1
ATOM 636 C CA . THR A 1 79 ? -3.907 -13.804 -5.291 1.00 43.56 79 THR A CA 1
ATOM 637 C C . THR A 1 79 ? -4.144 -13.511 -3.811 1.00 43.56 79 THR A C 1
ATOM 639 O O . THR A 1 79 ? -5.288 -13.273 -3.428 1.00 43.56 79 THR A O 1
ATOM 642 N N . ARG A 1 80 ? -3.089 -13.438 -2.982 1.00 43.91 80 ARG A N 1
ATOM 643 C CA . ARG A 1 80 ? -3.211 -12.917 -1.611 1.00 43.91 80 ARG A CA 1
ATOM 644 C C . ARG A 1 80 ? -3.468 -11.416 -1.592 1.00 43.91 80 ARG A C 1
ATOM 646 O O . ARG A 1 80 ? -4.217 -10.980 -0.736 1.00 43.91 80 ARG A O 1
ATOM 653 N N . LEU A 1 81 ? -2.917 -10.636 -2.520 1.00 45.00 81 LEU A N 1
ATOM 654 C CA . LEU A 1 81 ? -3.053 -9.174 -2.482 1.00 45.00 81 LEU A CA 1
ATOM 655 C C . LEU A 1 81 ? -4.523 -8.718 -2.581 1.00 45.00 81 LEU A C 1
ATOM 657 O O . LEU A 1 81 ? -5.011 -8.048 -1.679 1.00 45.00 81 LEU A O 1
ATOM 661 N N . GLY A 1 82 ? -5.274 -9.172 -3.591 1.00 48.47 82 GLY A N 1
ATOM 662 C CA . GLY A 1 82 ? -6.636 -8.663 -3.828 1.00 48.47 82 GLY A CA 1
ATOM 663 C C . GLY A 1 82 ? -7.747 -9.226 -2.922 1.00 48.47 82 GLY A C 1
ATOM 664 O O . GLY A 1 82 ? -8.739 -8.542 -2.669 1.00 48.47 82 GLY A O 1
ATOM 665 N N . GLN A 1 83 ? -7.626 -10.469 -2.435 1.00 47.38 83 GLN A N 1
ATOM 666 C CA . GLN A 1 83 ? -8.602 -11.041 -1.486 1.00 47.38 83 GLN A CA 1
ATOM 667 C C . GLN A 1 83 ? -8.345 -10.571 -0.049 1.00 47.38 83 GLN A C 1
ATOM 669 O O . GLN A 1 83 ? -9.297 -10.246 0.659 1.00 47.38 83 GLN A O 1
ATOM 674 N N . ASN A 1 84 ? -7.074 -10.468 0.355 1.00 58.34 84 ASN A N 1
ATOM 675 C CA . ASN A 1 84 ? -6.698 -10.021 1.695 1.00 58.34 84 ASN A CA 1
ATOM 676 C C . ASN A 1 84 ? -6.965 -8.516 1.869 1.00 58.34 84 ASN A C 1
ATOM 678 O O . ASN A 1 84 ? -7.389 -8.111 2.940 1.00 58.34 84 ASN A O 1
ATOM 682 N N . GLU A 1 85 ? -6.847 -7.689 0.822 1.00 62.56 85 GLU A N 1
ATOM 683 C CA . GLU A 1 85 ? -7.209 -6.261 0.890 1.00 62.56 85 GLU A CA 1
ATOM 684 C C . GLU A 1 85 ? -8.664 -6.023 1.312 1.00 62.56 85 GLU A C 1
ATOM 686 O O . GLU A 1 85 ? -8.921 -5.209 2.196 1.00 62.56 85 GLU A O 1
ATOM 691 N N . LYS A 1 86 ? -9.634 -6.753 0.746 1.00 66.50 86 LYS A N 1
ATOM 692 C CA . LYS A 1 86 ? -11.040 -6.603 1.163 1.00 66.50 86 LYS A CA 1
ATOM 693 C C . LYS A 1 86 ? -11.261 -7.036 2.609 1.00 66.50 86 LYS A C 1
ATOM 695 O O . LYS A 1 86 ? -11.975 -6.353 3.337 1.00 66.50 86 LYS A O 1
ATOM 700 N N . GLU A 1 87 ? -10.641 -8.132 3.040 1.00 69.62 87 GLU A N 1
ATOM 701 C CA . GLU A 1 87 ? -10.714 -8.594 4.432 1.00 69.62 87 GLU A CA 1
ATOM 702 C C . GLU A 1 87 ? -10.029 -7.617 5.404 1.00 69.62 87 GLU A C 1
ATOM 704 O O . GLU A 1 87 ? -10.554 -7.361 6.487 1.00 69.62 87 GLU A O 1
ATOM 709 N N . ARG A 1 88 ? -8.922 -6.985 4.994 1.00 70.69 88 ARG A N 1
ATOM 710 C CA . ARG A 1 88 ? -8.225 -5.924 5.746 1.00 70.69 88 ARG A CA 1
ATOM 711 C C . ARG A 1 88 ? -9.046 -4.652 5.897 1.00 70.69 88 ARG A C 1
ATOM 713 O O . ARG A 1 88 ? -8.827 -3.902 6.846 1.00 70.69 88 ARG A O 1
ATOM 720 N N . LEU A 1 89 ? -9.996 -4.400 5.002 1.00 75.44 89 LEU A N 1
ATOM 721 C CA . LEU A 1 89 ? -10.915 -3.267 5.109 1.00 75.44 89 LEU A CA 1
ATOM 722 C C . LEU A 1 89 ? -12.096 -3.569 6.043 1.00 75.44 89 LEU A C 1
ATOM 724 O O . LEU A 1 89 ? -12.588 -2.670 6.730 1.00 75.44 89 LEU A O 1
ATOM 728 N N . ILE A 1 90 ? -12.527 -4.832 6.135 1.00 80.62 90 ILE A N 1
ATOM 729 C CA . ILE A 1 90 ? -13.597 -5.245 7.052 1.00 80.62 90 ILE A CA 1
ATOM 730 C C . ILE A 1 90 ? -13.126 -5.033 8.499 1.00 80.62 90 ILE A C 1
ATOM 732 O O . ILE A 1 90 ? -12.126 -5.602 8.939 1.00 80.62 90 ILE A O 1
ATOM 736 N N . GLY A 1 91 ? -13.837 -4.188 9.251 1.00 82.88 91 GLY A N 1
ATOM 737 C CA . GLY A 1 91 ? -13.505 -3.860 10.644 1.00 82.88 91 GLY A CA 1
ATOM 738 C C . GLY A 1 91 ? -12.259 -2.980 10.817 1.00 82.88 91 GLY A C 1
ATOM 739 O O . GLY A 1 91 ? -11.705 -2.924 11.914 1.00 82.88 91 GLY A O 1
ATOM 740 N N . LEU A 1 92 ? -11.794 -2.301 9.757 1.00 85.88 92 LEU A N 1
ATOM 741 C CA . LEU A 1 92 ? -10.637 -1.397 9.828 1.00 85.88 92 LEU A CA 1
ATOM 742 C C . LEU A 1 92 ? -10.843 -0.291 10.874 1.00 85.88 92 LEU A C 1
ATOM 744 O O . LEU A 1 92 ? -9.946 -0.027 11.672 1.00 85.88 92 LEU A O 1
ATOM 748 N N . ALA A 1 93 ? -12.033 0.316 10.910 1.00 85.81 93 ALA A N 1
ATOM 749 C CA . ALA A 1 93 ? -12.364 1.361 11.876 1.00 85.81 93 ALA A CA 1
ATOM 750 C C . ALA A 1 93 ? -12.218 0.869 13.325 1.00 85.81 93 ALA A C 1
ATOM 752 O O . ALA A 1 93 ? -11.599 1.549 14.139 1.00 85.81 93 ALA A O 1
ATOM 753 N N . ASP A 1 94 ? -12.725 -0.322 13.647 1.00 87.25 94 ASP A N 1
ATOM 754 C CA . ASP A 1 94 ? -12.661 -0.874 15.005 1.00 87.25 94 ASP A CA 1
ATOM 755 C C . ASP A 1 94 ? -11.215 -1.129 15.443 1.00 87.25 94 ASP A C 1
ATOM 757 O O . ASP A 1 94 ? -10.828 -0.793 16.562 1.00 87.25 94 ASP A O 1
ATOM 761 N N . ARG A 1 95 ? -10.380 -1.659 14.541 1.00 88.00 95 ARG A N 1
ATOM 762 C CA . ARG A 1 95 ? -8.951 -1.886 14.810 1.00 88.00 95 ARG A CA 1
ATOM 763 C C . ARG A 1 95 ? -8.181 -0.581 15.004 1.00 88.00 95 ARG A C 1
ATOM 765 O O . ARG A 1 95 ? -7.301 -0.513 15.858 1.00 88.00 95 ARG A O 1
ATOM 772 N N . LEU A 1 96 ? -8.525 0.472 14.263 1.00 88.31 96 LEU A N 1
ATOM 773 C CA . LEU A 1 96 ? -7.928 1.796 14.450 1.00 88.31 96 LEU A CA 1
ATOM 774 C C . LEU A 1 96 ? -8.344 2.433 15.788 1.00 88.31 96 LEU A C 1
ATOM 776 O O . LEU A 1 96 ? -7.487 2.990 16.478 1.00 88.31 96 LEU A O 1
ATOM 780 N N . HIS A 1 97 ? -9.608 2.287 16.205 1.00 89.12 97 HIS A N 1
ATOM 781 C CA . HIS A 1 97 ? -10.091 2.770 17.509 1.00 89.12 97 HIS A CA 1
ATOM 782 C C . HIS A 1 97 ? -9.424 2.067 18.703 1.00 89.12 97 HIS A C 1
ATOM 784 O O . HIS A 1 97 ? -9.324 2.655 19.777 1.00 89.12 97 HIS A O 1
ATOM 790 N N . GLN A 1 98 ? -8.914 0.839 18.539 1.00 88.06 98 GLN A N 1
ATOM 791 C CA . GLN A 1 98 ? -8.154 0.161 19.601 1.00 88.06 98 GLN A CA 1
ATOM 792 C C . GLN A 1 98 ? -6.812 0.841 19.909 1.00 88.06 98 GLN A C 1
ATOM 794 O O . GLN A 1 98 ? -6.328 0.743 21.036 1.00 88.06 98 GLN A O 1
ATOM 799 N N . ARG A 1 99 ? -6.201 1.524 18.931 1.00 85.38 99 ARG A N 1
ATOM 800 C CA . ARG A 1 99 ? -4.909 2.215 19.104 1.00 85.38 99 ARG A CA 1
ATOM 801 C C . ARG A 1 99 ? -5.036 3.718 19.287 1.00 85.38 99 ARG A C 1
ATOM 803 O O . ARG A 1 99 ? -4.203 4.310 19.969 1.00 85.38 99 ARG A O 1
ATOM 810 N N . VAL A 1 100 ? -6.040 4.344 18.680 1.00 87.12 100 VAL A N 1
ATOM 811 C CA . VAL A 1 100 ? -6.220 5.796 18.721 1.00 87.12 100 VAL A CA 1
ATOM 812 C C . VAL A 1 100 ? -7.475 6.127 19.514 1.00 87.12 100 VAL A C 1
ATOM 814 O O . VAL A 1 100 ? -8.589 5.879 19.066 1.00 87.12 100 VAL A O 1
ATOM 817 N N . VAL A 1 101 ? -7.282 6.721 20.691 1.00 84.88 101 VAL A N 1
ATOM 818 C CA . VAL A 1 101 ? -8.368 7.086 21.608 1.00 84.88 101 VAL A CA 1
ATOM 819 C C . VAL A 1 101 ? -8.737 8.560 21.431 1.00 84.88 101 VAL A C 1
ATOM 821 O O . VAL A 1 101 ? -7.860 9.424 21.413 1.00 84.88 101 VAL A O 1
ATOM 824 N N . GLY A 1 102 ? -10.037 8.856 21.340 1.00 84.06 102 GLY A N 1
ATOM 825 C CA . GLY A 1 102 ? -10.560 10.229 21.345 1.00 84.06 102 GLY A CA 1
ATOM 826 C C . GLY A 1 102 ? -10.483 10.963 20.002 1.00 84.06 102 GLY A C 1
ATOM 827 O O . GLY A 1 102 ? -10.571 12.189 19.977 1.00 84.06 102 GLY A O 1
ATOM 828 N N . GLN A 1 103 ? -10.307 10.236 18.894 1.00 85.06 103 GLN A N 1
ATOM 829 C CA . GLN A 1 103 ? -10.273 10.776 17.525 1.00 85.06 103 GLN A CA 1
ATOM 830 C C . GLN A 1 103 ? -11.289 10.066 16.612 1.00 85.06 103 GLN A C 1
ATOM 832 O O . GLN A 1 103 ? -11.004 9.813 15.441 1.00 85.06 103 GLN A O 1
ATOM 837 N N . ASP A 1 104 ? -12.476 9.746 17.136 1.00 85.75 104 ASP A N 1
ATOM 838 C CA . ASP A 1 104 ? -13.448 8.858 16.474 1.00 85.75 104 ASP A CA 1
ATOM 839 C C . ASP A 1 104 ? -13.850 9.348 15.073 1.00 85.75 104 ASP A C 1
ATOM 841 O O . ASP A 1 104 ? -13.934 8.578 14.114 1.00 85.75 104 ASP A O 1
ATOM 845 N N . GLN A 1 105 ? -14.014 10.666 14.916 1.00 85.56 105 GLN A N 1
ATOM 846 C CA . GLN A 1 105 ? -14.338 11.272 13.625 1.00 85.56 105 GLN A CA 1
ATOM 847 C C . GLN A 1 105 ? -13.205 11.096 12.602 1.00 85.56 105 GLN A C 1
ATOM 849 O O . GLN A 1 105 ? -13.466 10.770 11.446 1.00 85.56 105 GLN A O 1
ATOM 854 N N . ALA A 1 106 ? -11.949 11.295 13.013 1.00 86.31 106 ALA A N 1
ATOM 855 C CA . ALA A 1 106 ? -10.803 11.142 12.120 1.00 86.31 106 ALA A CA 1
ATOM 856 C C . ALA A 1 106 ? -10.603 9.674 11.723 1.00 86.31 106 ALA A C 1
ATOM 858 O O . ALA A 1 106 ? -10.344 9.388 10.557 1.00 86.31 106 ALA A O 1
ATOM 859 N N . VAL A 1 107 ? -10.774 8.747 12.672 1.00 89.19 107 VAL A N 1
ATOM 860 C CA . VAL A 1 107 ? -10.682 7.303 12.425 1.00 89.19 107 VAL A CA 1
ATOM 861 C C . VAL A 1 107 ? -11.754 6.842 11.436 1.00 89.19 107 VAL A C 1
ATOM 863 O O . VAL A 1 107 ? -11.435 6.131 10.483 1.00 89.19 107 VAL A O 1
ATOM 866 N N . SER A 1 108 ? -13.003 7.279 11.619 1.00 86.25 108 SER A N 1
ATOM 867 C CA . SER A 1 108 ? -14.121 6.916 10.741 1.00 86.25 108 SER A CA 1
ATOM 868 C C . SER A 1 108 ? -13.903 7.384 9.295 1.00 86.25 108 SER A C 1
ATOM 870 O O . SER A 1 108 ? -13.981 6.582 8.365 1.00 86.25 108 SER A O 1
ATOM 872 N N . VAL A 1 109 ? -13.516 8.654 9.106 1.00 85.31 109 VAL A N 1
ATOM 873 C CA . VAL A 1 109 ? -13.253 9.229 7.772 1.00 85.31 109 VAL A CA 1
ATOM 874 C C . VAL A 1 109 ? -12.096 8.516 7.073 1.00 85.31 109 VAL A C 1
ATOM 876 O O . VAL A 1 109 ? -12.168 8.220 5.882 1.00 85.31 109 VAL A O 1
ATOM 879 N N . VAL A 1 110 ? -11.021 8.218 7.805 1.00 84.75 110 VAL A N 1
ATOM 880 C CA . VAL A 1 110 ? -9.867 7.503 7.249 1.00 84.75 110 VAL A CA 1
ATOM 881 C C . VAL A 1 110 ? -10.255 6.088 6.821 1.00 84.75 110 VAL A C 1
ATOM 883 O O . VAL A 1 110 ? -9.877 5.667 5.730 1.00 84.75 110 VAL A O 1
ATOM 886 N N . ALA A 1 111 ? -11.030 5.368 7.637 1.00 84.38 111 ALA A N 1
ATOM 887 C CA . ALA A 1 111 ? -11.479 4.016 7.312 1.00 84.38 111 ALA A CA 1
ATOM 888 C C . ALA A 1 111 ? -12.402 3.986 6.081 1.00 84.38 111 ALA A C 1
ATOM 890 O O . ALA A 1 111 ? -12.261 3.109 5.229 1.00 84.38 111 ALA A O 1
ATOM 891 N N . GLU A 1 112 ? -13.303 4.963 5.953 1.00 81.38 112 GLU A N 1
ATOM 892 C CA . GLU A 1 112 ? -14.205 5.090 4.805 1.00 81.38 112 GLU A CA 1
ATOM 893 C C . GLU A 1 112 ? -13.435 5.381 3.507 1.00 81.38 112 GLU A C 1
ATOM 895 O O . GLU A 1 112 ? -13.601 4.683 2.506 1.00 81.38 112 GLU A O 1
ATOM 900 N N . VAL A 1 113 ? -12.522 6.357 3.531 1.00 79.81 113 VAL A N 1
ATOM 901 C CA . VAL A 1 113 ? -11.723 6.744 2.356 1.00 79.81 113 VAL A CA 1
ATOM 902 C C . VAL A 1 113 ? -10.718 5.654 1.963 1.00 79.81 113 VAL A C 1
ATOM 904 O O . VAL A 1 113 ? -10.466 5.459 0.773 1.00 79.81 113 VAL A O 1
ATOM 907 N N . ALA A 1 114 ? -10.169 4.909 2.929 1.00 76.12 114 ALA A N 1
ATOM 908 C CA . ALA A 1 114 ? -9.314 3.752 2.658 1.00 76.12 114 ALA A CA 1
ATOM 909 C C . ALA A 1 114 ? -10.081 2.615 1.959 1.00 76.12 114 ALA A C 1
ATOM 911 O O . ALA A 1 114 ? -9.521 1.939 1.099 1.00 76.12 114 ALA A O 1
ATOM 912 N N . GLY A 1 115 ? -11.371 2.438 2.267 1.00 68.94 115 GLY A N 1
ATOM 913 C CA . GLY A 1 115 ? -12.224 1.426 1.636 1.00 68.94 115 GLY A CA 1
ATOM 914 C C . GLY A 1 115 ? -12.676 1.750 0.208 1.00 68.94 115 GLY A C 1
ATOM 915 O O . GLY A 1 115 ? -13.080 0.847 -0.524 1.00 68.94 115 GLY A O 1
ATOM 916 N N . LEU A 1 116 ? -12.603 3.019 -0.204 1.00 65.25 116 LEU A N 1
ATOM 917 C CA . LEU A 1 116 ? -13.051 3.500 -1.519 1.00 65.25 116 LEU A CA 1
ATOM 918 C C . LEU A 1 116 ? -11.920 3.608 -2.561 1.00 65.25 116 LEU A C 1
ATOM 920 O O . LEU A 1 116 ? -12.179 3.973 -3.712 1.00 65.25 116 LEU A O 1
ATOM 924 N N . GLY A 1 117 ? -10.675 3.302 -2.180 1.00 58.16 117 GLY A N 1
ATOM 925 C CA . GLY A 1 117 ? -9.504 3.403 -3.051 1.00 58.16 117 GLY A CA 1
ATOM 926 C C . GLY A 1 117 ? -9.622 2.529 -4.304 1.00 58.16 117 GLY A C 1
ATOM 927 O O . GLY A 1 117 ? -9.842 1.321 -4.224 1.00 58.16 117 GLY A O 1
ATOM 928 N N . ARG A 1 118 ? -9.471 3.134 -5.489 1.00 52.16 118 ARG A N 1
ATOM 929 C CA . ARG A 1 118 ? -9.381 2.391 -6.756 1.00 52.16 118 ARG A CA 1
ATOM 930 C C . ARG A 1 118 ? -7.959 1.834 -6.931 1.00 52.16 118 ARG A C 1
ATOM 932 O O . ARG A 1 118 ? -7.020 2.609 -6.778 1.00 52.16 118 ARG A O 1
ATOM 939 N N . PRO A 1 119 ? -7.784 0.580 -7.395 1.00 48.00 119 PRO A N 1
ATOM 940 C CA . PRO A 1 119 ? -6.466 -0.049 -7.566 1.00 48.00 119 PRO A CA 1
ATOM 941 C C . PRO A 1 119 ? -5.494 0.669 -8.528 1.00 48.00 119 PRO A C 1
ATOM 943 O O . PRO A 1 119 ? -4.331 0.297 -8.607 1.00 48.00 119 PRO A O 1
ATOM 946 N N . GLN A 1 120 ? -5.958 1.663 -9.298 1.00 40.91 120 GLN A N 1
ATOM 947 C CA . GLN A 1 120 ? -5.171 2.398 -10.303 1.00 40.91 120 GLN A CA 1
ATOM 948 C C . GLN A 1 120 ? -4.895 3.870 -9.948 1.00 40.91 120 GLN A C 1
ATOM 950 O O . GLN A 1 120 ? -4.282 4.577 -10.744 1.00 40.91 120 GLN A O 1
ATOM 955 N N . GLN A 1 121 ? -5.345 4.364 -8.792 1.00 43.38 121 GLN A N 1
ATOM 956 C CA . GLN A 1 121 ? -5.038 5.723 -8.335 1.00 43.38 121 GLN A CA 1
ATOM 957 C C . GLN A 1 121 ? -4.101 5.664 -7.137 1.00 43.38 121 GLN A C 1
ATOM 959 O O . GLN A 1 121 ? -4.274 4.815 -6.267 1.00 43.38 121 GLN A O 1
ATOM 964 N N . ALA A 1 122 ? -3.112 6.566 -7.119 1.00 43.72 122 ALA A N 1
ATOM 965 C CA . ALA A 1 122 ? -2.187 6.721 -6.007 1.00 43.72 122 ALA A CA 1
ATOM 966 C C . ALA A 1 122 ? -2.970 6.725 -4.688 1.00 43.72 122 ALA A C 1
ATOM 968 O O . ALA A 1 122 ? -3.917 7.495 -4.523 1.00 43.72 122 ALA A O 1
ATOM 969 N N . THR A 1 123 ? -2.591 5.800 -3.813 1.00 58.34 123 THR A N 1
ATOM 970 C CA . THR A 1 123 ? -3.147 5.544 -2.488 1.00 58.34 123 THR A CA 1
ATOM 971 C C . THR A 1 123 ? -3.533 6.849 -1.789 1.00 58.34 123 THR A C 1
ATOM 973 O O . THR A 1 123 ? -2.742 7.791 -1.762 1.00 58.34 123 THR A O 1
ATOM 976 N N . SER A 1 124 ? -4.756 6.919 -1.258 1.00 65.50 124 SER A N 1
ATOM 977 C CA . SER A 1 124 ? -5.347 8.099 -0.613 1.00 65.50 124 SER A CA 1
ATOM 978 C C . SER A 1 124 ? -4.343 8.869 0.261 1.00 65.50 124 SER A C 1
ATOM 980 O O . SER A 1 124 ? -3.782 8.315 1.205 1.00 65.50 124 SER A O 1
ATOM 982 N N . SER A 1 125 ? -4.117 10.153 -0.037 1.00 73.88 125 SER A N 1
ATOM 983 C CA . SER A 1 125 ? -3.219 11.019 0.737 1.00 73.88 125 SER A CA 1
ATOM 984 C C . SER A 1 125 ? -3.964 11.684 1.895 1.00 73.88 125 SER A C 1
ATOM 986 O O . SER A 1 125 ? -4.966 12.366 1.668 1.00 73.88 125 SER A O 1
ATOM 988 N N . PHE A 1 126 ? -3.451 11.552 3.119 1.00 81.50 126 PHE A N 1
ATOM 989 C CA . PHE A 1 126 ? -4.048 12.146 4.319 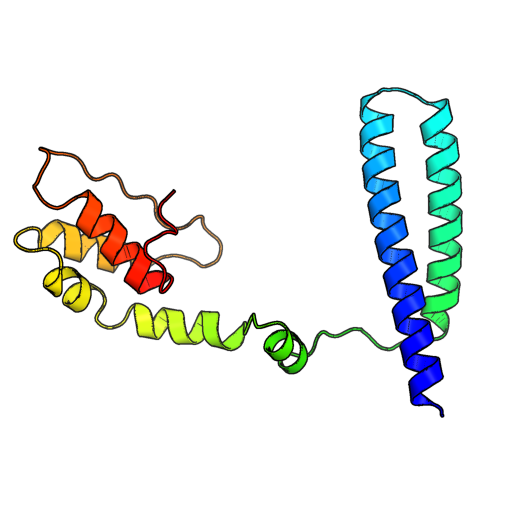1.00 81.50 126 PHE A CA 1
ATOM 990 C C . PHE A 1 126 ? -3.139 13.224 4.921 1.00 81.50 126 PHE A C 1
ATOM 992 O O . PHE A 1 126 ? -1.934 13.025 5.051 1.00 81.50 126 PHE A O 1
ATOM 999 N N . LEU A 1 127 ? -3.727 14.349 5.344 1.00 83.75 127 LEU A N 1
ATOM 1000 C CA . LEU A 1 127 ? -3.040 15.404 6.093 1.00 83.75 127 LEU A CA 1
ATOM 1001 C C . LEU A 1 127 ? -3.679 15.552 7.478 1.00 83.75 127 LEU A C 1
ATOM 1003 O O . LEU A 1 127 ? -4.808 16.023 7.606 1.00 83.75 127 LEU A O 1
ATOM 1007 N N . PHE A 1 128 ? -2.943 15.185 8.527 1.00 85.81 128 PHE A N 1
ATOM 1008 C CA . PHE A 1 128 ? -3.404 15.311 9.910 1.00 85.81 128 PHE A CA 1
ATOM 1009 C C . PHE A 1 128 ? -2.860 16.597 10.550 1.00 85.81 128 PHE A C 1
ATOM 1011 O O . PHE A 1 128 ? -1.666 16.703 10.823 1.00 85.81 128 PHE A O 1
ATOM 1018 N N . LEU A 1 129 ? -3.733 17.566 10.849 1.00 85.81 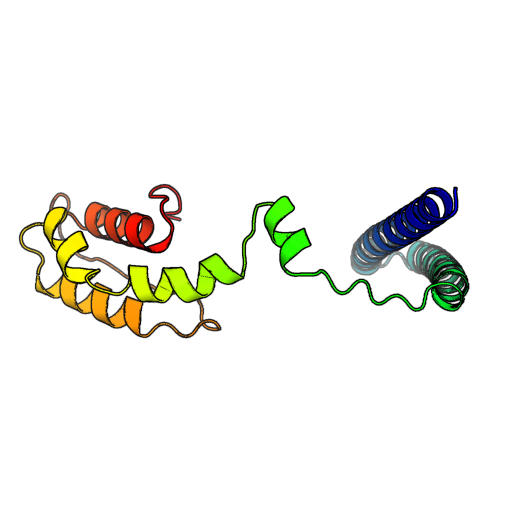129 LEU A N 1
ATOM 1019 C CA . LEU A 1 129 ? -3.364 18.869 11.433 1.00 85.81 129 LEU A CA 1
ATOM 1020 C C . LEU A 1 129 ? -3.786 19.000 12.898 1.00 85.81 129 LEU A C 1
ATOM 1022 O O . LEU A 1 129 ? -4.836 18.496 13.294 1.00 85.81 129 LEU A O 1
ATOM 1026 N N . GLY A 1 130 ? -2.972 19.672 13.721 1.00 83.81 130 GLY A N 1
ATOM 1027 C CA . GLY A 1 130 ? -3.280 20.047 15.114 1.00 83.81 130 GLY A CA 1
ATOM 1028 C C . GLY A 1 130 ? -2.091 19.899 16.085 1.00 83.81 130 GLY A C 1
ATOM 1029 O O . GLY A 1 130 ? -0.974 19.654 15.633 1.00 83.81 130 GLY A O 1
ATOM 1030 N N . PRO A 1 131 ? -2.317 20.014 17.406 1.00 85.44 131 PRO A N 1
ATOM 1031 C CA . PRO A 1 131 ? -1.244 20.028 18.402 1.00 85.44 131 PRO A CA 1
ATOM 1032 C C . PRO A 1 131 ? -0.500 18.687 18.479 1.00 85.44 131 PRO A C 1
ATOM 1034 O O . PRO A 1 131 ? -1.039 17.634 18.130 1.00 85.44 131 PRO A O 1
ATOM 1037 N N . THR A 1 132 ? 0.752 18.721 18.927 1.00 82.75 132 THR A N 1
ATOM 1038 C CA . THR A 1 132 ? 1.560 17.517 19.151 1.00 82.75 132 THR A CA 1
ATOM 1039 C C . THR A 1 132 ? 0.999 16.696 20.320 1.00 82.75 132 THR A C 1
ATOM 1041 O O . THR A 1 132 ? 0.315 17.221 21.195 1.00 82.75 132 THR A O 1
ATOM 1044 N N . GLY A 1 133 ? 1.235 15.381 20.321 1.00 80.69 133 GLY A N 1
ATOM 1045 C CA . GLY A 1 133 ? 0.815 14.491 21.417 1.00 80.69 133 GLY A CA 1
ATOM 1046 C C . GLY A 1 133 ? -0.621 13.952 21.349 1.00 80.69 133 GLY A C 1
ATOM 1047 O O . GLY A 1 133 ? -0.970 13.094 22.146 1.00 80.69 133 GLY A O 1
ATOM 1048 N N . VAL A 1 134 ? -1.438 14.368 20.374 1.00 83.69 134 VAL A N 1
ATOM 1049 C CA . VAL A 1 134 ? -2.839 13.899 20.221 1.00 83.69 134 VAL A CA 1
ATOM 1050 C C . VAL A 1 134 ? -3.010 12.636 19.362 1.00 83.69 134 VAL A C 1
ATOM 1052 O O . VAL A 1 134 ? -4.126 12.300 18.983 1.00 83.69 134 VAL A O 1
ATOM 1055 N N . GLY A 1 135 ? -1.913 11.965 18.994 1.00 84.81 135 GLY A N 1
ATOM 1056 C CA . GLY A 1 135 ? -1.965 10.683 18.276 1.00 84.81 135 GLY A CA 1
ATOM 1057 C C . GLY A 1 135 ? -2.034 10.747 16.743 1.00 84.81 135 GLY A C 1
ATOM 1058 O O . GLY A 1 135 ? -2.331 9.738 16.119 1.00 84.81 135 GLY A O 1
ATOM 1059 N N . LYS A 1 136 ? -1.716 11.881 16.098 1.00 90.44 136 LYS A N 1
ATOM 1060 C CA . LYS A 1 136 ? -1.739 12.011 14.617 1.00 90.44 136 LYS A CA 1
ATOM 1061 C C . LYS A 1 136 ? -0.809 11.028 13.907 1.00 90.44 136 LYS A C 1
ATOM 1063 O O . LYS A 1 136 ? -1.210 10.346 12.974 1.00 90.44 136 LYS A O 1
ATOM 1068 N N . THR A 1 137 ? 0.437 10.954 14.371 1.00 87.62 137 THR A N 1
ATOM 1069 C CA . THR A 1 137 ? 1.437 10.017 13.845 1.00 87.62 137 THR A CA 1
ATOM 1070 C 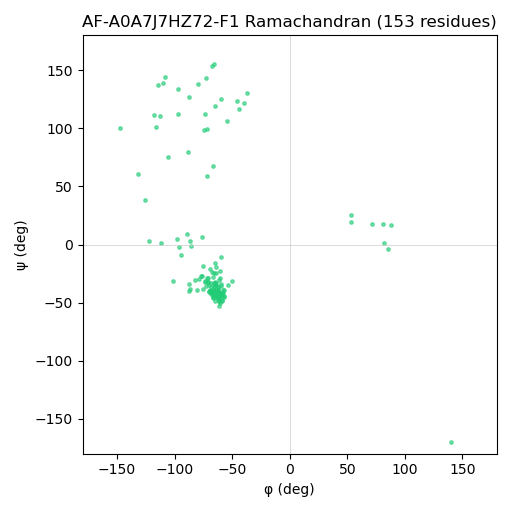C . THR A 1 137 ? 1.046 8.575 14.141 1.00 87.62 137 THR A C 1
ATOM 1072 O O . THR A 1 137 ? 1.306 7.690 13.335 1.00 87.62 137 THR A O 1
ATOM 1075 N N . GLU A 1 138 ? 0.392 8.340 15.276 1.00 89.38 138 GLU A N 1
ATOM 1076 C CA . GLU A 1 138 ? -0.031 7.001 15.672 1.00 89.38 138 GLU A CA 1
ATOM 1077 C C . GLU A 1 138 ? -1.201 6.499 14.828 1.00 89.38 138 GLU A C 1
ATOM 1079 O O . GLU A 1 138 ? -1.209 5.338 14.436 1.00 89.38 138 GLU A 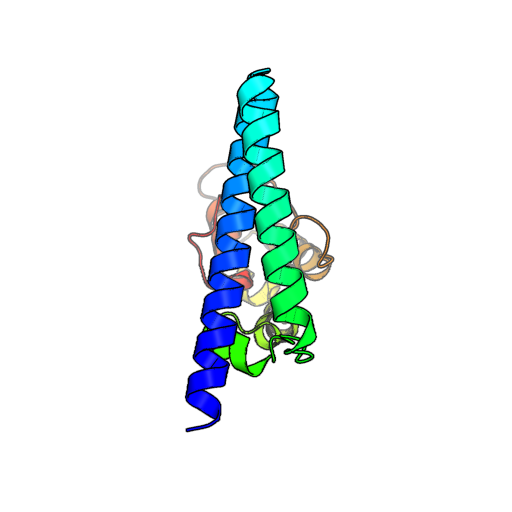O 1
ATOM 1084 N N . LEU A 1 139 ? -2.120 7.389 14.442 1.00 88.31 139 LEU A N 1
ATOM 1085 C CA . LEU A 1 139 ? -3.170 7.091 13.472 1.00 88.31 139 LEU A CA 1
ATOM 1086 C C . LEU A 1 139 ? -2.591 6.722 12.101 1.00 88.31 139 LEU A C 1
ATOM 1088 O O . LEU A 1 139 ? -3.032 5.749 11.496 1.00 88.31 139 LEU A O 1
ATOM 1092 N N . ALA A 1 140 ? -1.572 7.448 11.635 1.00 87.00 140 ALA A N 1
ATOM 1093 C CA . ALA A 1 140 ? -0.894 7.132 10.380 1.00 87.00 140 ALA A CA 1
ATOM 1094 C C . ALA A 1 140 ? -0.165 5.776 10.443 1.00 87.00 140 ALA A C 1
ATOM 1096 O O . ALA A 1 140 ? -0.313 4.954 9.542 1.00 87.00 140 ALA A O 1
ATOM 1097 N N . LYS A 1 141 ? 0.566 5.500 11.531 1.00 87.25 141 LYS A N 1
ATOM 1098 C CA . LYS A 1 141 ? 1.236 4.207 11.743 1.00 87.25 141 LYS A CA 1
ATOM 1099 C C . LYS A 1 141 ? 0.244 3.053 11.829 1.00 87.25 141 LYS A C 1
ATOM 1101 O O . LYS A 1 141 ? 0.448 2.038 11.174 1.00 87.25 141 LYS A O 1
ATOM 1106 N N . ALA A 1 142 ? -0.830 3.219 12.601 1.00 88.12 142 ALA A N 1
ATOM 1107 C CA . ALA A 1 142 ? -1.873 2.213 12.735 1.00 88.12 142 ALA A CA 1
ATOM 1108 C C . ALA A 1 142 ? -2.536 1.921 11.385 1.00 88.12 142 ALA A C 1
ATOM 1110 O O . ALA A 1 142 ? -2.718 0.758 11.046 1.00 88.12 142 ALA A O 1
ATOM 1111 N N . LEU A 1 143 ? -2.818 2.947 10.579 1.00 85.31 143 LEU A N 1
ATOM 1112 C CA . LEU A 1 143 ? -3.363 2.773 9.234 1.00 85.31 143 LEU A CA 1
ATOM 1113 C C . LEU A 1 143 ? -2.425 1.966 8.329 1.00 85.31 143 LEU A C 1
ATOM 1115 O O . LEU A 1 143 ? -2.857 0.996 7.715 1.00 85.31 143 LEU A O 1
ATOM 1119 N N . ILE A 1 144 ? -1.146 2.337 8.262 1.00 82.75 144 ILE A N 1
ATOM 1120 C CA . ILE A 1 144 ? -0.169 1.646 7.409 1.00 82.75 144 ILE A CA 1
ATOM 1121 C C . ILE A 1 144 ? 0.028 0.199 7.864 1.00 82.75 144 ILE A C 1
ATOM 1123 O O . ILE A 1 144 ? 0.080 -0.703 7.034 1.00 82.75 144 ILE A O 1
ATOM 1127 N N . GLU A 1 145 ? 0.089 -0.044 9.171 1.00 83.00 145 GLU A N 1
ATOM 1128 C CA . GLU A 1 145 ? 0.207 -1.396 9.713 1.00 83.00 145 GLU A CA 1
ATOM 1129 C C . GLU A 1 145 ? -1.000 -2.268 9.350 1.00 83.00 145 GLU A C 1
ATOM 1131 O O . GLU A 1 145 ? -0.817 -3.421 8.981 1.00 83.00 145 GLU A O 1
ATOM 1136 N N . GLN A 1 146 ? -2.219 -1.723 9.373 1.00 80.81 146 GLN A N 1
ATOM 1137 C CA . GLN A 1 146 ? -3.419 -2.470 8.976 1.00 80.81 146 GLN A CA 1
ATOM 1138 C C . GLN A 1 146 ? -3.511 -2.727 7.465 1.00 80.81 146 GLN A C 1
ATOM 1140 O O . GLN A 1 146 ? -4.118 -3.712 7.046 1.00 80.81 146 GLN A O 1
ATOM 1145 N N . LEU A 1 147 ? -2.936 -1.849 6.642 1.00 77.44 147 LEU A N 1
ATOM 1146 C CA . LEU A 1 147 ? -2.976 -1.981 5.185 1.00 77.44 147 LEU A CA 1
ATOM 1147 C C . LEU A 1 147 ? -1.831 -2.849 4.639 1.00 77.44 147 LEU A C 1
ATOM 1149 O O . LEU A 1 147 ? -2.050 -3.639 3.721 1.00 77.44 147 LEU A O 1
ATOM 1153 N N . PHE A 1 148 ? -0.630 -2.746 5.214 1.00 76.06 148 PHE A N 1
ATOM 1154 C CA . PHE A 1 148 ? 0.608 -3.310 4.657 1.00 76.06 148 PHE A CA 1
ATOM 1155 C C . PHE A 1 148 ? 1.336 -4.289 5.588 1.00 76.06 148 PHE A C 1
ATOM 1157 O O . PHE A 1 148 ? 2.427 -4.737 5.240 1.00 76.06 148 PHE A O 1
ATOM 1164 N N . ASP A 1 149 ? 0.782 -4.599 6.766 1.00 72.88 149 ASP A N 1
ATOM 1165 C CA . ASP A 1 149 ? 1.422 -5.403 7.824 1.00 72.88 149 ASP A CA 1
ATOM 1166 C C . ASP A 1 149 ? 2.817 -4.881 8.236 1.00 72.88 149 ASP A C 1
ATOM 1168 O O . ASP A 1 149 ? 3.636 -5.607 8.801 1.00 72.88 149 ASP A O 1
ATOM 1172 N N . ASN A 1 150 ? 3.124 -3.614 7.928 1.00 72.38 150 ASN A N 1
ATOM 1173 C CA . ASN A 1 150 ? 4.443 -3.029 8.134 1.00 72.38 150 ASN A CA 1
ATOM 1174 C C . ASN A 1 150 ? 4.354 -1.537 8.467 1.00 72.38 150 ASN A C 1
ATOM 1176 O O . ASN A 1 150 ? 4.261 -0.690 7.584 1.00 72.38 150 ASN A O 1
ATOM 1180 N N . ALA A 1 151 ? 4.464 -1.206 9.753 1.00 67.38 151 ALA A N 1
ATOM 1181 C CA . ALA A 1 151 ? 4.414 0.172 10.237 1.00 67.38 151 ALA A CA 1
ATOM 1182 C C . ALA A 1 151 ? 5.581 1.066 9.755 1.00 67.38 151 ALA A C 1
ATOM 1184 O O . ALA A 1 151 ? 5.482 2.289 9.853 1.00 67.38 151 ALA A O 1
ATOM 1185 N N . ASN A 1 152 ? 6.674 0.489 9.233 1.00 71.25 152 ASN A N 1
ATOM 1186 C CA . ASN A 1 152 ? 7.846 1.23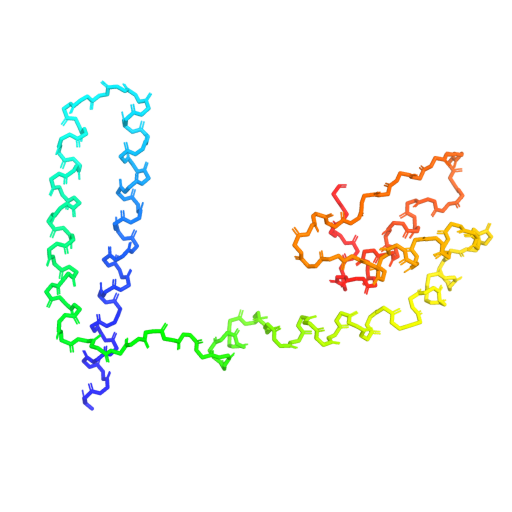4 8.750 1.00 71.25 152 ASN A CA 1
ATOM 1187 C C . ASN A 1 152 ? 7.714 1.707 7.297 1.00 71.25 152 ASN A C 1
ATOM 1189 O O . ASN A 1 152 ? 8.617 2.367 6.794 1.00 71.25 152 ASN A O 1
ATOM 1193 N N . LEU A 1 153 ? 6.604 1.400 6.621 1.00 70.50 153 LEU A N 1
ATOM 1194 C CA . LEU A 1 153 ? 6.335 1.880 5.263 1.00 70.50 153 LEU A CA 1
ATOM 1195 C C . LEU A 1 153 ? 5.888 3.357 5.222 1.00 70.50 153 LEU A C 1
ATOM 1197 O O . LEU A 1 153 ? 5.464 3.847 4.179 1.00 70.50 153 LEU A O 1
ATOM 1201 N N . LEU A 1 154 ? 5.926 4.055 6.361 1.00 68.69 154 LEU A N 1
ATOM 1202 C CA . LEU A 1 154 ? 5.577 5.467 6.471 1.00 68.69 154 LEU A CA 1
ATOM 1203 C C . LEU A 1 154 ? 6.696 6.312 5.842 1.00 68.69 154 LEU A C 1
ATOM 1205 O O . LEU A 1 154 ? 7.814 6.326 6.356 1.00 68.69 154 LEU A O 1
ATOM 1209 N N . ILE A 1 155 ? 6.378 6.957 4.715 1.00 60.69 155 ILE A N 1
ATOM 1210 C CA . ILE A 1 155 ? 7.275 7.819 3.924 1.00 60.69 155 ILE A CA 1
ATOM 1211 C C . ILE A 1 155 ? 7.251 9.247 4.471 1.00 60.69 155 ILE A C 1
ATOM 1213 O O . ILE A 1 155 ? 6.137 9.736 4.778 1.00 60.69 155 ILE A O 1
#

Nearest PDB structures (foldseek):
  3j3s-assembly1_F  TM=4.478E-01  e=1.370E-03  Bacillus subtilis subsp. subtilis str. 168

Sequence (155 aa):
MKYKKETERIDELCWLKQKREELLFSLQEVEMRDDLARVTDLKYVEAAITKLEASTEEGAMLTVTIRPEQIAEIGISMTRLGQNEKERLIGLADRLHQRVVGQDQAVSVVAEVAGLGRPQQATSSFLFLGPTGVGKTELAKALIEQLFDNANLLI

Secondary structure (DSSP, 8-state):
-HHHHHHHHHHHHHHHHHHHHHHHHHHHHHHTTT-HHHHHHHHHHHHHHHHHHHHHHTT--------HHHHHHTT--HHHHHHHHHHHHTTHHHHHHHH--S-HHHHHHHHHHHHT--TTS--------S-TTSSHHHHHHHHHHHHHS-GGG--

Organism: Camellia sinensis (NCBI:txid4442)

pLDDT: mean 71.89, std 14.59, range [39.03, 90.44]

Radius of gyration: 25.09 Å; Cα contacts (8 Å, |Δi|>4): 70; chains: 1; bounding box: 44×56×56 Å